Protein AF-A0A7K5BIX3-F1 (afdb_monomer_lite)

Radius of gyration: 15.91 Å; chains: 1; bounding box: 38×22×44 Å

InterPro domains:
  IPR013087 Zinc finger C2H2-type [PF00096] (4-26)
  IPR013087 Zinc finger C2H2-type [PF00096] (32-54)
  IPR013087 Zinc finger C2H2-type [PS00028] (6-26)
  IPR013087 Zinc finger C2H2-type [PS00028] (34-54)
  IPR013087 Zinc finger C2H2-type [PS50157] (4-31)
  IPR013087 Zinc finger C2H2-type [PS50157] (32-59)
  IPR013087 Zinc finger C2H2-type [SM00355] (4-26)
  IPR013087 Zinc finger C2H2-type [SM00355] (32-54)
  IPR036236 Zinc finger C2H2 superfamily [SSF57667] (2-54)

Foldseek 3Di:
DFPQADPVPGDTHNDPVVSVLVVLVVVPDQVAAAPVDRDGHSDPVVSVVVVVVVDPDDDPDDDDDDPDD

Structure (mmCIF, N/CA/C/O backbone):
data_AF-A0A7K5BIX3-F1
#
_entry.id   AF-A0A7K5BIX3-F1
#
loop_
_atom_site.group_PDB
_atom_site.id
_atom_site.type_symbol
_atom_site.label_atom_id
_atom_site.label_alt_id
_atom_site.label_comp_id
_atom_site.label_asym_id
_atom_site.label_entity_id
_atom_site.label_seq_id
_atom_site.pdbx_PDB_ins_code
_atom_site.Cartn_x
_atom_site.Cartn_y
_atom_site.Cartn_z
_atom_site.occupancy
_atom_site.B_iso_or_equiv
_atom_site.auth_seq_id
_atom_site.auth_comp_id
_atom_site.auth_asym_id
_atom_site.auth_atom_id
_atom_site.pdbx_PDB_model_num
ATOM 1 N N . GLU A 1 1 ? -2.685 7.911 22.507 1.00 81.56 1 GLU A N 1
ATOM 2 C CA . GLU A 1 1 ? -3.888 7.117 22.162 1.00 81.56 1 GLU A CA 1
ATOM 3 C C . GLU A 1 1 ? -4.007 6.950 20.644 1.00 81.56 1 GLU A C 1
ATOM 5 O O . GLU A 1 1 ? -3.310 7.649 19.914 1.00 81.56 1 GLU A O 1
ATOM 10 N N . ARG A 1 2 ? -4.815 6.002 20.148 1.00 90.06 2 ARG A N 1
ATOM 11 C CA . ARG A 1 2 ? -5.011 5.736 18.706 1.00 90.06 2 ARG A CA 1
ATOM 12 C C . ARG A 1 2 ? -6.469 6.009 18.314 1.00 90.06 2 ARG A C 1
ATOM 14 O O . ARG A 1 2 ? -7.228 5.052 18.178 1.00 90.06 2 ARG A O 1
ATOM 21 N N . PRO A 1 3 ? -6.869 7.282 18.157 1.00 93.56 3 PRO A N 1
ATOM 22 C CA . PRO A 1 3 ? -8.276 7.642 17.976 1.00 93.56 3 PRO A CA 1
ATOM 23 C C . PRO A 1 3 ? -8.828 7.277 16.589 1.00 93.56 3 PRO A C 1
ATOM 25 O O . PRO A 1 3 ? -10.035 7.297 16.379 1.00 93.56 3 PRO A O 1
ATOM 28 N N . TYR A 1 4 ? -7.969 6.942 15.620 1.00 95.88 4 TYR A N 1
ATOM 29 C CA . TYR A 1 4 ? -8.389 6.698 14.241 1.00 95.88 4 TYR A CA 1
ATOM 30 C C . TYR A 1 4 ? -8.546 5.205 13.966 1.00 95.88 4 TYR A C 1
ATOM 32 O O . TYR A 1 4 ? -7.565 4.524 13.662 1.00 95.88 4 TYR A O 1
ATOM 40 N N . THR A 1 5 ? -9.775 4.698 14.021 1.00 95.56 5 THR A N 1
ATOM 41 C CA . THR A 1 5 ? -10.078 3.272 13.826 1.00 95.56 5 THR A CA 1
ATOM 42 C C . THR A 1 5 ? -10.643 2.979 12.439 1.00 95.56 5 THR A C 1
ATOM 44 O O . THR A 1 5 ? -11.485 3.699 11.905 1.00 95.56 5 THR A O 1
ATOM 47 N N . CYS A 1 6 ? -10.176 1.894 11.828 1.00 94.81 6 CYS A N 1
ATOM 48 C CA . CYS A 1 6 ? -10.720 1.378 10.584 1.00 94.81 6 CYS A CA 1
ATOM 49 C C . CYS A 1 6 ? -12.001 0.594 10.849 1.00 94.81 6 CYS A C 1
ATOM 51 O O . CYS A 1 6 ? -11.956 -0.456 11.479 1.00 94.81 6 CYS A O 1
ATOM 53 N N . LEU A 1 7 ? -13.123 1.053 10.298 1.00 91.75 7 LEU A N 1
ATOM 54 C CA . LEU A 1 7 ? -14.420 0.387 10.458 1.00 91.75 7 LEU A CA 1
ATOM 55 C C . LEU A 1 7 ? -14.508 -0.969 9.741 1.00 91.75 7 LEU A C 1
ATOM 57 O O . LEU A 1 7 ? -15.343 -1.792 10.084 1.00 91.75 7 LEU A O 1
ATOM 61 N N . THR A 1 8 ? -13.640 -1.222 8.760 1.00 90.12 8 THR A N 1
ATOM 62 C CA . THR A 1 8 ? -13.645 -2.475 7.989 1.00 90.12 8 THR A CA 1
ATOM 63 C C . THR A 1 8 ? -12.977 -3.631 8.736 1.00 90.12 8 THR A C 1
ATOM 65 O O . THR A 1 8 ? -13.382 -4.773 8.572 1.00 90.12 8 THR A O 1
ATOM 68 N N . CYS A 1 9 ? -11.936 -3.368 9.532 1.00 93.56 9 CYS A N 1
ATOM 69 C CA . CYS A 1 9 ? -11.149 -4.426 10.183 1.00 93.56 9 CYS A CA 1
ATOM 70 C C . CYS A 1 9 ? -10.761 -4.130 11.641 1.00 93.56 9 CYS A C 1
ATOM 72 O O . CYS A 1 9 ? -9.952 -4.851 12.217 1.00 93.56 9 CYS A O 1
ATOM 74 N N . GLY A 1 10 ? -11.266 -3.042 12.223 1.00 93.38 10 GLY A N 1
ATOM 75 C CA . GLY A 1 10 ? -11.042 -2.665 13.621 1.00 93.38 10 GLY A CA 1
ATOM 76 C C . GLY A 1 10 ? -9.641 -2.141 13.958 1.00 93.38 10 GLY A C 1
ATOM 77 O O . GLY A 1 10 ? -9.366 -1.844 15.116 1.00 93.38 10 GLY A O 1
ATOM 78 N N . LYS A 1 11 ? -8.725 -2.005 12.989 1.00 94.88 11 LYS A N 1
ATOM 79 C CA . LYS A 1 11 ? -7.357 -1.521 13.259 1.00 94.88 11 LYS A CA 1
ATOM 80 C C . LYS A 1 11 ? -7.332 -0.033 13.606 1.00 94.88 11 LYS A C 1
ATOM 82 O O . LYS A 1 11 ? -7.828 0.781 12.829 1.00 94.88 11 LYS A O 1
ATOM 87 N N . SER A 1 12 ? -6.674 0.319 14.710 1.00 96.50 12 SER A N 1
ATOM 88 C CA . SER A 1 12 ? -6.531 1.706 15.177 1.00 96.50 12 SER A CA 1
ATOM 89 C C . SER A 1 12 ? -5.147 2.296 14.892 1.00 96.50 12 SER A C 1
ATOM 91 O O . SER A 1 12 ? -4.122 1.617 15.007 1.00 96.50 12 SER A O 1
ATOM 93 N N . PHE A 1 13 ? -5.119 3.589 14.572 1.00 95.81 13 PHE A N 1
ATOM 94 C CA . PHE A 1 13 ? -3.945 4.370 14.188 1.00 95.81 13 PHE A CA 1
ATOM 95 C C . PHE A 1 13 ? -3.863 5.671 14.997 1.00 95.81 13 PHE A C 1
ATOM 97 O O . PHE A 1 13 ? -4.867 6.200 15.469 1.00 95.81 13 PHE A O 1
ATOM 104 N N . THR A 1 14 ? -2.648 6.201 15.150 1.00 96.69 14 THR A N 1
ATOM 105 C CA . THR A 1 14 ? -2.389 7.482 15.834 1.00 96.69 14 THR A CA 1
ATOM 106 C C . THR A 1 14 ? -2.680 8.699 14.958 1.00 96.69 14 THR A C 1
ATOM 108 O O . THR A 1 14 ? -2.968 9.765 15.484 1.00 96.69 14 THR A O 1
ATOM 111 N N . HIS A 1 15 ? -2.644 8.542 13.630 1.00 95.62 15 HIS A N 1
ATOM 112 C CA . HIS A 1 15 ? -2.848 9.626 12.667 1.00 95.62 15 HIS A CA 1
ATOM 113 C C . HIS A 1 15 ? -3.936 9.275 11.648 1.00 95.62 15 HIS A C 1
ATOM 115 O O . HIS A 1 15 ? -4.006 8.139 11.166 1.00 95.62 15 HIS A O 1
ATOM 121 N N . SER A 1 16 ? -4.734 10.273 11.262 1.00 93.38 16 SER A N 1
ATOM 122 C CA . SER A 1 16 ? -5.781 10.144 10.242 1.00 93.38 16 SER A CA 1
ATOM 123 C C . SER A 1 16 ? -5.211 9.780 8.869 1.00 93.38 16 SER A C 1
ATOM 125 O O . SER A 1 16 ? -5.789 8.957 8.162 1.00 93.38 16 SER A O 1
ATOM 127 N N . SER A 1 17 ? -4.039 10.317 8.514 1.00 90.94 17 SER A N 1
ATOM 128 C CA . SER A 1 17 ? -3.313 9.994 7.279 1.00 90.94 17 SER A CA 1
ATOM 129 C C . SER A 1 17 ? -2.962 8.507 7.188 1.00 90.94 17 SER A C 1
ATOM 131 O O . SER A 1 17 ? -3.147 7.890 6.138 1.00 90.94 17 SER A O 1
ATOM 133 N N . ASN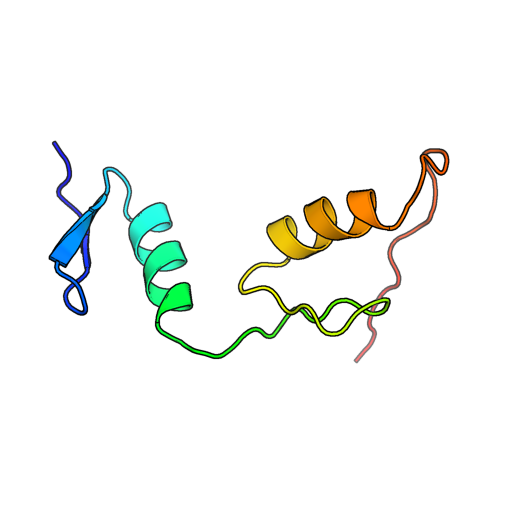 A 1 18 ? -2.545 7.901 8.304 1.00 92.38 18 ASN A N 1
ATOM 134 C CA . ASN A 1 18 ? -2.258 6.470 8.390 1.00 92.38 18 ASN A CA 1
ATOM 135 C C . ASN A 1 18 ? -3.527 5.627 8.228 1.00 92.38 18 ASN A C 1
ATOM 137 O O . ASN A 1 18 ? -3.506 4.641 7.491 1.00 92.38 18 ASN A O 1
ATOM 141 N N . LEU A 1 19 ? -4.642 6.030 8.851 1.00 93.56 19 LEU A N 1
ATOM 142 C CA . LEU A 1 19 ? -5.934 5.371 8.644 1.00 93.56 19 LEU A CA 1
ATOM 143 C C . LEU A 1 19 ? -6.392 5.491 7.182 1.00 93.56 19 LEU A C 1
ATOM 145 O O . LEU A 1 19 ? -6.841 4.511 6.592 1.00 93.56 19 LEU A O 1
ATOM 149 N N . HIS A 1 20 ? -6.261 6.669 6.574 1.00 88.50 20 HIS A N 1
ATOM 150 C CA . HIS A 1 20 ? -6.633 6.895 5.179 1.00 88.50 20 HIS A CA 1
ATOM 151 C C . HIS A 1 20 ? -5.804 6.024 4.224 1.00 88.50 20 HIS A C 1
ATOM 153 O O . HIS A 1 20 ? -6.361 5.359 3.351 1.00 88.50 20 HIS A O 1
ATOM 159 N N . LEU A 1 21 ? -4.483 5.973 4.419 1.00 85.75 21 LEU A N 1
ATOM 160 C CA . LEU A 1 21 ? -3.581 5.089 3.682 1.00 85.75 21 LEU A CA 1
ATOM 161 C C . LEU A 1 21 ? -3.970 3.617 3.867 1.00 85.75 21 LEU A C 1
ATOM 163 O O . LEU A 1 21 ? -4.067 2.873 2.892 1.00 85.75 21 LEU A O 1
ATOM 167 N N . HIS A 1 22 ? -4.250 3.214 5.104 1.00 89.81 22 HIS A N 1
ATOM 168 C CA . HIS A 1 22 ? -4.698 1.865 5.417 1.00 89.81 22 HIS A CA 1
ATOM 169 C C . HIS A 1 22 ? -6.013 1.511 4.715 1.00 89.81 22 HIS A C 1
ATOM 171 O O . HIS A 1 22 ? -6.126 0.426 4.160 1.00 89.81 22 HIS A O 1
ATOM 177 N N . ARG A 1 23 ? -6.995 2.416 4.648 1.00 87.94 23 ARG A N 1
ATOM 178 C CA . ARG A 1 23 ? -8.255 2.148 3.931 1.00 87.94 23 ARG A CA 1
ATOM 179 C C . ARG A 1 23 ? -8.026 1.787 2.467 1.00 87.94 23 ARG A C 1
ATOM 181 O O . ARG A 1 23 ? -8.761 0.968 1.922 1.00 87.94 23 ARG A O 1
ATOM 188 N N . ARG A 1 24 ? -6.981 2.331 1.839 1.00 83.69 24 ARG A N 1
ATOM 189 C CA . ARG A 1 24 ? -6.643 1.985 0.456 1.00 83.69 24 ARG A CA 1
ATOM 190 C C . ARG A 1 24 ? -6.104 0.557 0.306 1.00 83.69 24 ARG A C 1
ATOM 192 O O . ARG A 1 24 ? -6.090 0.067 -0.809 1.00 83.69 24 ARG A O 1
ATOM 199 N N . THR A 1 25 ? -5.712 -0.135 1.382 1.00 82.56 25 THR A N 1
ATOM 200 C CA . THR A 1 25 ? -5.352 -1.565 1.311 1.00 82.56 25 THR A CA 1
ATOM 201 C C . THR A 1 25 ? -6.566 -2.481 1.216 1.00 82.56 25 THR A C 1
ATOM 203 O O . THR A 1 25 ? -6.422 -3.606 0.754 1.00 82.56 25 THR A O 1
ATOM 206 N N . HIS A 1 26 ? -7.740 -2.016 1.655 1.00 85.44 26 HIS A N 1
ATOM 207 C CA . HIS A 1 26 ? -9.006 -2.745 1.488 1.00 85.44 26 HIS A CA 1
ATOM 208 C C . HIS A 1 26 ? -9.555 -2.603 0.071 1.00 85.44 26 HIS A C 1
ATOM 210 O O . HIS A 1 26 ? -10.225 -3.498 -0.431 1.00 85.44 26 HIS A O 1
ATOM 216 N N . SER A 1 27 ? -9.236 -1.492 -0.595 1.00 74.31 27 SER A N 1
ATOM 217 C CA . SER A 1 27 ? -9.496 -1.352 -2.020 1.00 74.31 27 SER A CA 1
ATOM 218 C C . SER A 1 27 ? -8.440 -2.146 -2.786 1.00 74.31 27 SER A C 1
ATOM 220 O O . SER A 1 27 ? -7.257 -1.813 -2.761 1.00 74.31 27 SER A O 1
ATOM 222 N N . ALA A 1 28 ? -8.849 -3.198 -3.496 1.00 70.75 28 ALA A N 1
ATOM 223 C CA . ALA A 1 28 ? -7.958 -3.954 -4.382 1.00 70.75 28 ALA A CA 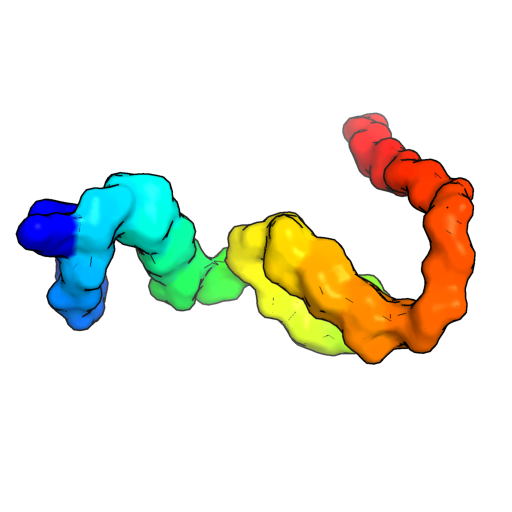1
ATOM 224 C C . ALA A 1 28 ? -7.373 -3.093 -5.529 1.00 70.75 28 ALA A C 1
ATOM 226 O O . ALA A 1 28 ? -6.523 -3.560 -6.291 1.00 70.75 28 ALA A O 1
ATOM 227 N N . ALA A 1 29 ? -7.788 -1.826 -5.642 1.00 73.19 29 ALA A N 1
ATOM 228 C CA . ALA A 1 29 ? -7.223 -0.849 -6.553 1.00 73.19 29 ALA A CA 1
ATOM 229 C C . ALA A 1 29 ? -5.757 -0.548 -6.198 1.00 73.19 29 ALA A C 1
ATOM 231 O O . ALA A 1 29 ? -5.431 0.229 -5.299 1.00 73.19 29 ALA A O 1
ATOM 232 N N . ARG A 1 30 ? -4.854 -1.158 -6.964 1.00 80.62 30 ARG A N 1
ATOM 233 C CA . ARG A 1 30 ? -3.421 -0.857 -6.977 1.00 80.62 30 ARG A CA 1
ATOM 234 C C . ARG A 1 30 ? -3.089 -0.121 -8.278 1.00 80.62 30 ARG A C 1
ATOM 236 O O . ARG A 1 30 ? -2.648 -0.768 -9.230 1.00 80.62 30 ARG A O 1
ATOM 243 N N . PRO A 1 31 ? -3.334 1.201 -8.355 1.00 81.81 31 PRO A N 1
ATOM 244 C CA . PRO A 1 31 ? -3.145 1.953 -9.595 1.00 81.81 31 PRO A CA 1
ATOM 245 C C . PRO A 1 31 ? -1.671 2.021 -10.021 1.00 81.81 31 PRO A C 1
ATOM 247 O O . PRO A 1 31 ? -1.378 2.182 -11.200 1.00 81.81 31 PRO A O 1
ATOM 250 N N . PHE A 1 32 ? -0.728 1.846 -9.090 1.00 89.12 32 PHE A N 1
ATOM 251 C CA . PHE A 1 32 ? 0.702 1.967 -9.367 1.00 89.12 32 PHE A CA 1
ATOM 252 C C . PHE A 1 32 ? 1.317 0.603 -9.688 1.00 89.12 32 PHE A C 1
ATOM 254 O O . PHE A 1 32 ? 1.754 -0.114 -8.789 1.00 89.12 32 PHE A O 1
ATOM 261 N N . ARG A 1 33 ? 1.344 0.219 -10.966 1.00 89.38 33 ARG A N 1
ATOM 262 C CA . ARG A 1 33 ? 1.947 -1.045 -11.423 1.00 89.38 33 ARG A CA 1
ATOM 263 C C . ARG A 1 33 ? 3.449 -0.901 -11.658 1.00 89.38 33 ARG A C 1
ATOM 265 O O . ARG A 1 33 ? 3.908 0.124 -12.151 1.00 89.38 33 ARG A O 1
ATOM 272 N N . CYS A 1 34 ? 4.210 -1.930 -11.300 1.00 90.19 34 CYS A N 1
ATOM 273 C CA . CYS A 1 34 ? 5.618 -2.019 -11.650 1.00 90.19 34 CYS A CA 1
ATOM 274 C C . CYS A 1 34 ? 5.751 -2.319 -13.153 1.00 90.19 34 CYS A C 1
ATOM 276 O O . CYS A 1 34 ? 5.072 -3.218 -13.646 1.00 90.19 34 CYS A O 1
ATOM 278 N N . PRO A 1 35 ? 6.605 -1.596 -13.895 1.00 88.69 35 PRO A N 1
ATOM 279 C CA . PRO A 1 35 ? 6.846 -1.867 -15.310 1.00 88.69 35 PRO A CA 1
ATOM 280 C C . PRO A 1 35 ? 7.690 -3.130 -15.540 1.00 88.69 35 PRO A C 1
ATOM 282 O O . PRO A 1 35 ? 7.673 -3.681 -16.633 1.00 88.69 35 PRO A O 1
ATOM 285 N N . THR A 1 36 ? 8.438 -3.586 -14.531 1.00 89.56 36 THR A N 1
ATOM 286 C CA . THR A 1 36 ? 9.408 -4.689 -14.662 1.00 89.56 36 THR A CA 1
ATOM 287 C C . THR A 1 36 ? 8.869 -6.021 -14.139 1.00 89.56 36 THR A C 1
ATOM 289 O O . THR A 1 36 ? 9.416 -7.075 -14.444 1.00 89.56 36 THR A O 1
ATOM 292 N N . CYS A 1 37 ? 7.813 -6.012 -13.323 1.00 91.56 37 CYS A N 1
ATOM 293 C CA . CYS A 1 37 ? 7.250 -7.226 -12.738 1.00 91.56 37 CYS A CA 1
ATOM 294 C C . CYS A 1 37 ? 5.743 -7.065 -12.467 1.00 91.56 37 CYS A C 1
ATOM 296 O O . CYS A 1 37 ? 5.245 -5.942 -12.427 1.00 91.56 37 CYS A O 1
ATOM 298 N N . PRO A 1 38 ? 4.992 -8.149 -12.205 1.00 88.38 38 PRO A N 1
ATOM 299 C CA . PRO A 1 38 ? 3.539 -8.077 -12.026 1.00 88.38 38 PRO A CA 1
ATOM 300 C C . PRO A 1 38 ? 3.098 -7.445 -10.690 1.00 88.38 38 PRO A C 1
ATOM 302 O O . PRO A 1 38 ? 1.914 -7.462 -10.353 1.00 88.38 38 PRO A O 1
ATOM 305 N N . LYS A 1 39 ? 4.022 -6.891 -9.889 1.00 86.69 39 LYS A N 1
ATOM 306 C CA . LYS A 1 39 ? 3.674 -6.245 -8.618 1.00 86.69 39 LYS A CA 1
ATOM 307 C C . LYS A 1 39 ? 3.013 -4.894 -8.865 1.00 86.69 39 LYS A C 1
ATOM 309 O O . LYS A 1 39 ? 3.510 -4.062 -9.614 1.00 86.69 39 LYS A O 1
ATOM 314 N N . ALA A 1 40 ? 1.924 -4.644 -8.151 1.00 88.69 40 ALA A N 1
ATOM 315 C CA . ALA A 1 40 ? 1.252 -3.353 -8.119 1.00 88.69 40 ALA A CA 1
ATOM 316 C C . ALA A 1 40 ? 1.209 -2.812 -6.689 1.00 88.69 40 ALA A C 1
ATOM 318 O O . ALA A 1 40 ? 1.246 -3.581 -5.730 1.00 88.69 40 ALA A O 1
ATOM 319 N N . PHE A 1 41 ? 1.111 -1.500 -6.525 1.00 87.38 41 PHE A N 1
ATOM 320 C CA . PHE A 1 41 ? 1.153 -0.814 -5.242 1.00 87.38 41 PHE A CA 1
ATOM 321 C C . PHE A 1 41 ? -0.003 0.171 -5.124 1.00 87.38 41 PHE A C 1
ATOM 323 O O . PHE A 1 41 ? -0.532 0.695 -6.102 1.00 87.38 41 PHE A O 1
ATOM 330 N N . VAL A 1 42 ? -0.391 0.420 -3.879 1.00 84.69 42 VAL A N 1
ATOM 331 C CA . VAL A 1 42 ? -1.468 1.348 -3.525 1.00 84.69 42 VAL A CA 1
ATOM 332 C C . VAL A 1 42 ? -0.971 2.805 -3.515 1.00 84.69 42 VAL A C 1
ATOM 334 O O . VAL A 1 42 ? -1.766 3.734 -3.625 1.00 84.69 42 VAL A O 1
ATOM 337 N N . MET A 1 43 ? 0.350 3.012 -3.422 1.00 84.44 43 MET A N 1
ATOM 338 C CA . MET A 1 43 ? 1.001 4.328 -3.379 1.00 84.44 43 MET A CA 1
ATOM 339 C C . MET A 1 43 ? 2.205 4.396 -4.313 1.00 84.44 43 MET A C 1
ATOM 341 O O . MET A 1 43 ? 3.006 3.457 -4.354 1.00 84.44 43 MET A O 1
ATOM 345 N N . ALA A 1 44 ? 2.399 5.559 -4.939 1.00 87.06 44 ALA A N 1
ATOM 346 C CA . ALA A 1 44 ? 3.576 5.864 -5.750 1.00 87.06 44 ALA A CA 1
ATOM 347 C C . ALA A 1 44 ? 4.886 5.722 -4.956 1.00 87.06 44 ALA A C 1
ATOM 349 O O . ALA A 1 44 ? 5.826 5.101 -5.438 1.00 87.06 44 ALA A O 1
ATOM 350 N N . ALA A 1 45 ? 4.935 6.203 -3.707 1.00 87.50 45 ALA A N 1
ATOM 351 C CA . ALA A 1 45 ? 6.129 6.100 -2.859 1.00 87.50 45 ALA A CA 1
ATOM 352 C C . ALA A 1 45 ? 6.581 4.644 -2.626 1.00 87.50 45 ALA A C 1
ATOM 354 O O . ALA A 1 45 ? 7.776 4.351 -2.570 1.00 87.50 45 ALA A O 1
ATOM 355 N N . TYR A 1 46 ? 5.631 3.707 -2.529 1.00 89.25 46 TYR A N 1
ATOM 356 C CA . TYR A 1 46 ? 5.950 2.286 -2.395 1.00 89.25 46 TYR A CA 1
ATOM 357 C C . TYR A 1 46 ? 6.438 1.674 -3.703 1.00 89.25 46 TYR A C 1
ATOM 359 O O . TYR A 1 46 ? 7.384 0.890 -3.657 1.00 89.25 46 TYR A O 1
ATOM 367 N N . LEU A 1 47 ? 5.850 2.060 -4.842 1.00 91.38 47 LEU A N 1
ATOM 368 C CA . LEU A 1 47 ? 6.364 1.679 -6.156 1.00 91.38 47 LEU A CA 1
ATOM 369 C C . LEU A 1 47 ? 7.793 2.206 -6.350 1.00 91.38 47 LEU A C 1
ATOM 371 O O . LEU A 1 47 ? 8.671 1.425 -6.680 1.00 91.38 47 LEU A O 1
ATOM 375 N N . GLN A 1 48 ? 8.061 3.480 -6.057 1.00 91.06 48 GLN A N 1
ATOM 376 C CA . GLN A 1 48 ? 9.396 4.080 -6.178 1.00 91.06 48 GLN A CA 1
ATOM 377 C C . GLN A 1 48 ? 10.442 3.358 -5.326 1.00 91.06 48 GLN A C 1
ATOM 379 O O . GLN A 1 48 ? 11.518 3.007 -5.806 1.00 91.06 48 GLN A O 1
ATOM 384 N N . ARG A 1 49 ? 10.113 3.052 -4.065 1.00 91.19 49 ARG A N 1
ATOM 385 C CA . ARG A 1 49 ? 10.987 2.236 -3.213 1.00 91.19 49 ARG A CA 1
ATOM 386 C C . ARG A 1 49 ? 11.199 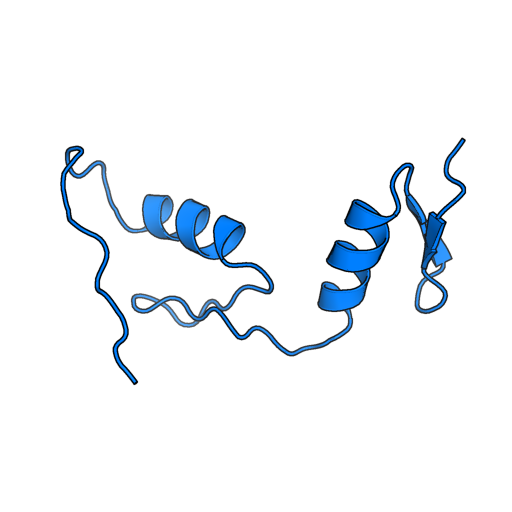0.835 -3.789 1.00 91.19 49 ARG A C 1
ATOM 388 O O . ARG A 1 49 ? 12.304 0.315 -3.710 1.00 91.19 49 ARG A O 1
ATOM 395 N N . HIS A 1 50 ? 10.159 0.228 -4.350 1.00 91.25 50 HIS A N 1
ATOM 396 C CA . HIS A 1 50 ? 10.255 -1.079 -4.988 1.00 91.25 50 HIS A CA 1
ATOM 397 C C . HIS A 1 50 ? 11.089 -1.054 -6.275 1.00 91.25 50 HIS A C 1
ATOM 399 O O . HIS A 1 50 ? 11.839 -1.989 -6.513 1.00 91.25 50 HIS A O 1
ATOM 405 N N . LEU A 1 51 ? 11.040 0.007 -7.081 1.00 90.00 51 LEU A N 1
ATOM 406 C CA . LEU A 1 51 ? 11.869 0.117 -8.286 1.00 90.00 51 LEU A CA 1
ATOM 407 C C . LEU A 1 51 ? 13.367 0.052 -7.965 1.00 90.00 51 LEU A C 1
ATOM 409 O O . LEU A 1 51 ? 14.128 -0.520 -8.738 1.00 90.00 51 LEU A O 1
ATOM 413 N N . ARG A 1 52 ? 13.784 0.513 -6.778 1.00 89.38 52 ARG A N 1
ATOM 414 C CA . ARG A 1 52 ? 15.166 0.355 -6.288 1.00 89.38 52 ARG A CA 1
ATOM 415 C C . ARG A 1 52 ? 15.578 -1.100 -6.059 1.00 89.38 52 ARG A C 1
ATOM 417 O O . ARG A 1 52 ? 16.762 -1.375 -5.987 1.00 89.38 52 ARG A O 1
ATOM 424 N N . THR A 1 53 ? 14.634 -2.036 -5.930 1.00 88.44 53 THR A N 1
ATOM 425 C CA . THR A 1 53 ? 14.963 -3.470 -5.862 1.00 88.44 53 THR A CA 1
ATOM 426 C C . THR A 1 53 ? 15.196 -4.074 -7.244 1.00 88.44 53 THR A C 1
ATOM 428 O O . THR A 1 53 ? 15.765 -5.153 -7.340 1.00 88.44 53 THR A O 1
ATOM 431 N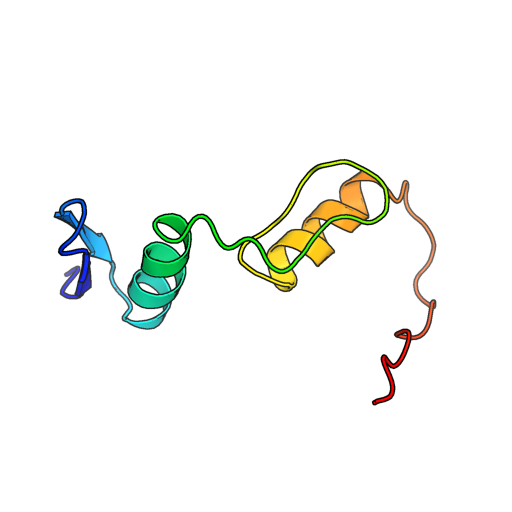 N . HIS A 1 54 ? 14.717 -3.417 -8.305 1.00 85.06 54 HIS A N 1
ATOM 432 C CA . HIS A 1 54 ? 14.982 -3.805 -9.693 1.00 85.06 54 HIS A CA 1
ATOM 433 C C . HIS A 1 54 ? 16.235 -3.125 -10.238 1.00 85.06 54 HIS A C 1
ATOM 435 O O . HIS A 1 54 ? 17.004 -3.739 -10.970 1.00 85.06 54 HIS A O 1
ATOM 441 N N . ALA A 1 55 ? 16.454 -1.872 -9.851 1.00 74.50 55 ALA A N 1
ATOM 442 C CA . ALA A 1 55 ? 17.686 -1.162 -10.118 1.00 74.50 55 ALA A CA 1
ATOM 443 C C . ALA A 1 55 ? 18.759 -1.621 -9.121 1.00 74.50 55 ALA A C 1
ATOM 445 O O . ALA A 1 55 ? 18.897 -1.053 -8.039 1.00 74.50 55 ALA A O 1
ATOM 446 N N . ALA A 1 56 ? 19.562 -2.621 -9.496 1.00 64.75 56 ALA A N 1
ATOM 447 C CA . ALA A 1 56 ? 20.947 -2.649 -9.018 1.00 64.75 56 ALA A CA 1
ATOM 448 C C . ALA A 1 56 ? 21.542 -1.235 -9.223 1.00 64.75 56 ALA A C 1
ATOM 450 O O . ALA A 1 56 ? 21.176 -0.593 -10.212 1.00 64.75 56 ALA A O 1
ATOM 451 N N . PRO A 1 57 ? 22.343 -0.706 -8.278 1.00 55.53 57 PRO A N 1
ATOM 452 C CA . PRO A 1 57 ? 22.537 0.732 -8.085 1.00 55.53 57 PRO A CA 1
ATOM 453 C C . PRO A 1 57 ? 22.933 1.430 -9.389 1.00 55.53 57 PRO A C 1
ATOM 455 O O . PRO A 1 57 ? 24.076 1.355 -9.826 1.00 55.53 57 PRO A O 1
ATOM 458 N N . ALA A 1 58 ? 21.969 2.104 -10.012 1.00 52.06 58 ALA A N 1
ATOM 459 C CA . ALA A 1 58 ? 22.200 2.986 -11.145 1.00 52.06 58 ALA A CA 1
ATOM 460 C C . ALA A 1 58 ? 22.365 4.422 -10.610 1.00 52.06 58 ALA A C 1
ATOM 462 O O . ALA A 1 58 ? 21.655 4.797 -9.668 1.00 52.06 58 ALA A O 1
ATOM 463 N N . PRO A 1 59 ? 23.315 5.208 -11.149 1.00 46.66 59 PRO A N 1
ATOM 464 C CA . PRO A 1 59 ? 23.740 6.475 -10.563 1.00 46.66 59 PRO A CA 1
ATOM 465 C C . PRO A 1 59 ? 22.630 7.538 -10.615 1.00 46.66 59 PRO A C 1
ATOM 467 O O . PRO A 1 59 ? 21.704 7.442 -11.426 1.00 46.66 59 PRO A O 1
ATOM 470 N N . PRO A 1 60 ? 22.697 8.557 -9.740 1.00 46.59 60 PRO A N 1
ATOM 471 C CA . PRO A 1 60 ? 21.665 9.581 -9.649 1.00 46.59 60 PRO A CA 1
ATOM 472 C C . PRO A 1 60 ? 21.653 10.431 -10.927 1.00 46.59 60 PRO A C 1
ATOM 474 O O . PRO A 1 60 ? 22.671 11.028 -11.267 1.00 46.59 60 PRO A O 1
ATOM 477 N N . GLY A 1 61 ? 20.511 10.502 -11.625 1.00 61.59 61 GLY A N 1
ATOM 478 C CA . GLY A 1 61 ? 20.361 11.441 -12.748 1.00 61.59 61 GLY A CA 1
ATOM 479 C C . GLY A 1 61 ? 19.383 11.114 -13.883 1.00 61.59 61 GLY A C 1
ATOM 480 O O . GLY A 1 61 ? 19.459 11.782 -14.907 1.00 61.59 61 GLY A O 1
ATOM 481 N N . ALA A 1 62 ? 18.472 10.142 -13.775 1.00 47.16 62 ALA A N 1
ATOM 482 C CA . ALA A 1 62 ? 17.466 9.951 -14.830 1.00 47.16 62 ALA A CA 1
ATOM 483 C C . ALA A 1 62 ? 16.249 10.883 -14.609 1.00 47.16 62 ALA A C 1
ATOM 485 O O . ALA A 1 62 ? 15.626 10.791 -13.547 1.00 47.16 62 ALA A O 1
ATOM 486 N N . PRO A 1 63 ? 15.898 11.770 -15.565 1.00 49.28 63 PRO A N 1
ATOM 487 C CA . PRO A 1 63 ? 14.787 12.707 -15.415 1.00 49.28 63 PRO A CA 1
ATOM 488 C C . PRO A 1 63 ? 13.431 11.992 -15.444 1.00 49.28 63 PRO A C 1
ATOM 490 O O . PRO A 1 63 ? 13.234 11.007 -16.161 1.00 49.28 63 PRO A O 1
ATOM 493 N N . GLU A 1 64 ? 12.490 12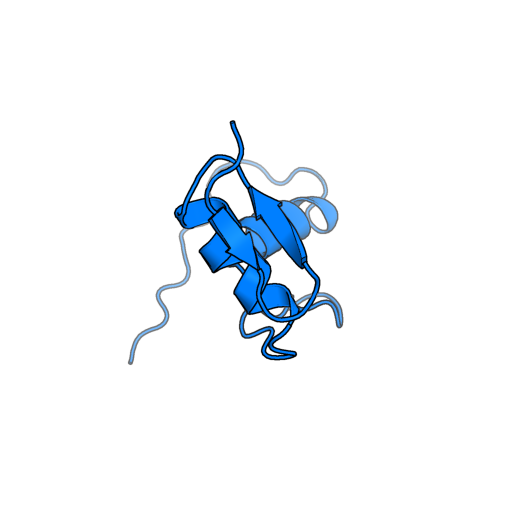.507 -14.648 1.00 44.97 64 GLU A N 1
ATOM 494 C CA . GLU A 1 64 ? 11.106 12.042 -14.604 1.00 44.97 64 GLU A CA 1
ATOM 495 C C . GLU A 1 64 ? 10.484 12.063 -16.003 1.00 44.97 64 GLU A C 1
ATOM 497 O O . GLU A 1 64 ? 10.409 13.100 -16.664 1.00 44.97 64 GLU A O 1
ATOM 502 N N . ARG A 1 65 ? 9.995 10.903 -16.452 1.00 49.28 65 ARG A N 1
ATOM 503 C CA . ARG A 1 65 ? 9.101 10.832 -17.606 1.00 49.28 65 ARG A CA 1
ATOM 504 C C . ARG A 1 65 ? 7.812 11.569 -17.247 1.00 49.28 65 ARG A C 1
ATOM 506 O O . ARG A 1 65 ? 6.971 11.024 -16.536 1.00 49.28 65 ARG A O 1
ATOM 513 N N . VAL A 1 66 ? 7.669 12.785 -17.766 1.00 48.31 66 VAL A N 1
ATOM 514 C CA . VAL A 1 66 ? 6.391 13.492 -17.867 1.00 48.31 66 VAL A CA 1
ATOM 515 C C . VAL A 1 66 ? 5.411 12.579 -18.604 1.00 48.31 66 VAL A C 1
ATOM 517 O O . VAL A 1 66 ? 5.609 12.247 -19.772 1.00 48.31 66 VAL A O 1
ATOM 520 N N . VAL A 1 67 ? 4.364 12.139 -17.909 1.00 47.81 67 VAL A N 1
ATOM 521 C CA . VAL A 1 67 ? 3.135 11.683 -18.561 1.00 47.81 67 VAL A CA 1
ATOM 522 C C . VAL A 1 67 ? 2.386 12.951 -18.954 1.00 47.81 67 VAL A C 1
ATOM 524 O O . VAL A 1 67 ? 1.885 13.670 -18.091 1.00 47.81 67 VAL A O 1
ATOM 527 N N . ALA A 1 68 ? 2.399 13.257 -20.249 1.00 36.03 68 ALA A N 1
ATOM 528 C CA . ALA A 1 68 ? 1.543 14.275 -20.841 1.00 36.03 68 ALA A CA 1
ATOM 529 C C . ALA A 1 68 ? 0.087 13.763 -20.911 1.00 36.03 68 ALA A C 1
ATOM 531 O O . ALA A 1 68 ? -0.099 12.544 -21.022 1.00 36.03 68 ALA A O 1
ATOM 532 N N . PRO A 1 69 ? -0.927 14.646 -20.831 1.00 52.91 69 PRO A N 1
ATOM 533 C CA . PRO A 1 69 ? -2.257 14.341 -21.352 1.00 52.91 69 PRO A CA 1
ATOM 534 C C . PRO A 1 69 ? -2.243 14.203 -22.881 1.00 52.91 69 PRO A C 1
ATOM 536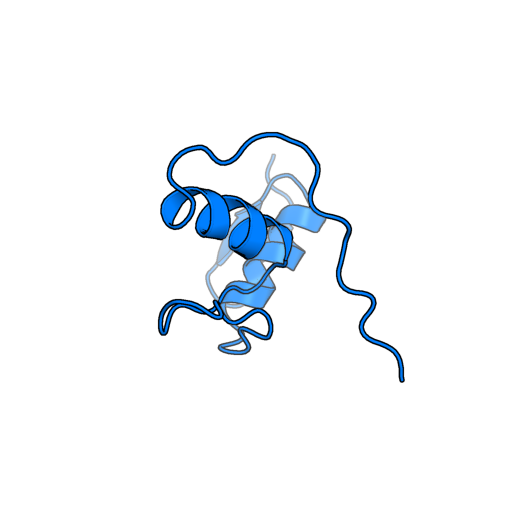 O O . PRO A 1 69 ? -1.401 14.865 -23.533 1.00 52.91 69 PRO A O 1
#

pLDDT: mean 80.76, std 16.55, range [36.03, 96.69]

Organism: NCBI:txid463165

Secondary structure (DSSP, 8-state):
---EE-TTT--EESSHHHHHHHHHHHS----EE-SSSS-EESSHHHHHHHHHHHSSSPPS-PPP-----

Sequence (69 aa):
ERPYTCLTCGKSFTHSSNLHLHRRTHSAARPFRCPTCPKAFVMAAYLQRHLRTHAAPAPPGAPERVVAP